Protein AF-A0A1W1Z5F1-F1 (afdb_monomer_lite)

Secondary structure (DSSP, 8-state):
--TTTTHHHHHHHHHHHHHHHHHHHHHHHHHHHHHT--TTS-HHHHHHHHHHHHHHHHHHHHHHHHHHHHHHHHHHHHHHHHHHHHHHHHHHHHHHHHHHHHHHHHHHHHTT-EE-TTS-EE-TT--B-TTS-BHHHHHTT--

Foldseek 3Di:
DCPPPCVLVVLLVVLVVLLVVLLVVLVVVLVVLVVPDDPPDCSVVVNVVSNVVSNVVSVVSSCVSNVVSVVVVVVVVVVVVVVVVVVVVVVVVVVVVVVVVVVVLVVQVVQQWDADPVGDIDHNPDQADPVGDGPCVVVVPVD

Radius of gyration: 37.97 Å; chains: 1; bounding box: 80×22×93 Å

pLDDT: mean 86.19, std 11.34, range [40.19, 96.81]

Sequence (143 aa):
MGLFNNISRDIKKLAKLLFWLGIIFTVVYTIWIWAQGNSWHSTFLLGLIGLAEGLLATVIVSFMMYGFGELIEKTTNIDKNIDRMLRTTESVENKLEEAGKEAREKKILDEGGWKCSCGRVNNSYTTTCVCGVHKRDVQAGED

Structure (mmCIF, N/CA/C/O backbone):
data_AF-A0A1W1Z5F1-F1
#
_entry.id   AF-A0A1W1Z5F1-F1
#
loop_
_atom_site.group_PDB
_atom_s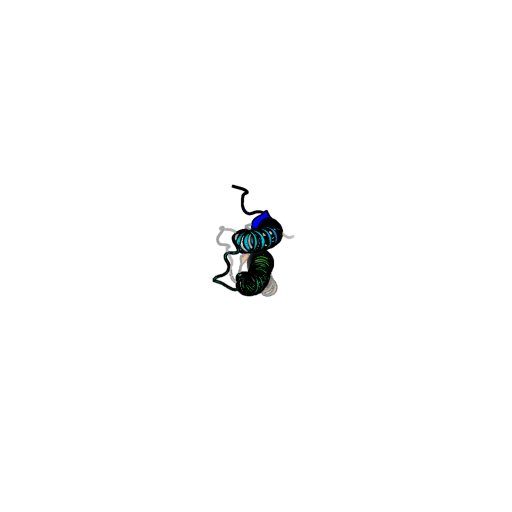ite.id
_atom_site.type_symbol
_atom_site.label_atom_id
_atom_site.label_alt_id
_atom_site.label_comp_id
_atom_site.label_asym_id
_atom_site.label_entity_id
_atom_site.label_seq_id
_atom_site.pdbx_PDB_ins_code
_atom_site.Cartn_x
_atom_site.Cartn_y
_atom_site.Cartn_z
_atom_site.occupancy
_atom_site.B_iso_or_equiv
_atom_site.auth_seq_id
_atom_site.auth_comp_id
_atom_site.auth_asym_id
_atom_site.auth_atom_id
_atom_site.pdbx_PDB_model_num
ATOM 1 N N . MET A 1 1 ? 10.441 8.744 11.892 1.00 40.19 1 MET A N 1
ATOM 2 C CA . MET A 1 1 ? 9.804 7.617 11.173 1.00 40.19 1 MET A CA 1
ATOM 3 C C . MET A 1 1 ? 8.713 8.164 10.262 1.00 40.19 1 MET A C 1
ATOM 5 O O . MET A 1 1 ? 7.602 8.379 10.712 1.00 40.19 1 MET A O 1
ATOM 9 N N . GLY A 1 2 ? 9.052 8.490 9.013 1.00 50.97 2 GLY A N 1
ATOM 10 C CA . GLY A 1 2 ? 8.117 9.079 8.038 1.00 50.97 2 GLY A CA 1
ATOM 11 C C . GLY A 1 2 ? 8.357 8.601 6.603 1.00 50.97 2 GLY A C 1
ATOM 12 O O . GLY A 1 2 ? 7.793 9.158 5.669 1.00 50.97 2 GLY A O 1
ATOM 13 N N . LEU A 1 3 ? 9.189 7.568 6.424 1.00 52.78 3 LEU A N 1
ATOM 14 C CA . LEU A 1 3 ? 9.644 7.096 5.112 1.00 52.78 3 LEU A CA 1
ATOM 15 C C . LEU A 1 3 ? 8.527 6.419 4.291 1.00 52.78 3 LEU A C 1
ATOM 17 O O . LEU A 1 3 ? 8.702 6.166 3.106 1.00 52.78 3 LEU A O 1
ATOM 21 N N . PHE A 1 4 ? 7.383 6.119 4.917 1.00 51.69 4 PHE A N 1
ATOM 22 C CA . PHE A 1 4 ? 6.359 5.239 4.355 1.00 51.69 4 PHE A CA 1
ATOM 23 C C . PHE A 1 4 ? 5.007 5.901 4.062 1.00 51.69 4 PHE A C 1
ATOM 25 O O . PHE A 1 4 ? 4.108 5.265 3.517 1.00 51.69 4 PHE A O 1
ATOM 32 N N . ASN A 1 5 ? 4.850 7.195 4.340 1.00 58.59 5 ASN A N 1
ATOM 33 C CA . ASN A 1 5 ? 3.552 7.850 4.154 1.00 58.59 5 ASN A CA 1
ATOM 34 C C . ASN A 1 5 ? 3.189 8.055 2.671 1.00 58.59 5 ASN A C 1
ATOM 36 O O . ASN A 1 5 ? 2.045 8.381 2.368 1.00 58.59 5 ASN A O 1
ATOM 40 N N . ASN A 1 6 ? 4.144 7.844 1.753 1.00 65.12 6 ASN A N 1
ATOM 41 C CA . ASN A 1 6 ? 3.980 8.063 0.314 1.00 65.12 6 ASN A CA 1
ATOM 42 C C . ASN A 1 6 ? 4.618 6.987 -0.583 1.00 65.12 6 ASN A C 1
ATOM 44 O O . ASN A 1 6 ? 4.761 7.233 -1.779 1.00 65.12 6 ASN A O 1
ATOM 48 N N . ILE A 1 7 ? 4.938 5.794 -0.055 1.00 72.06 7 ILE A N 1
ATOM 49 C CA . ILE A 1 7 ? 5.670 4.737 -0.791 1.00 72.06 7 ILE A CA 1
ATOM 50 C C . ILE A 1 7 ? 5.095 4.508 -2.184 1.00 72.06 7 ILE A C 1
ATOM 52 O O . ILE A 1 7 ? 5.837 4.495 -3.155 1.00 72.06 7 ILE A O 1
ATOM 56 N N . SER A 1 8 ? 3.773 4.363 -2.307 1.00 66.94 8 SER A N 1
ATOM 57 C CA . SER A 1 8 ? 3.149 4.104 -3.610 1.00 66.94 8 SER A CA 1
ATOM 58 C C . SER A 1 8 ? 3.385 5.248 -4.605 1.00 66.94 8 SER A C 1
ATOM 60 O O . SER A 1 8 ? 3.718 5.019 -5.767 1.00 66.94 8 SER A O 1
ATOM 62 N N . ARG A 1 9 ? 3.299 6.501 -4.149 1.00 72.56 9 ARG A N 1
ATOM 63 C CA . ARG A 1 9 ? 3.545 7.684 -4.984 1.00 72.56 9 ARG A CA 1
ATOM 64 C C . ARG A 1 9 ? 5.002 7.759 -5.433 1.00 72.56 9 ARG A C 1
ATOM 66 O O . ARG A 1 9 ? 5.268 8.120 -6.579 1.00 72.56 9 ARG A O 1
ATOM 73 N N . ASP A 1 10 ? 5.923 7.403 -4.546 1.00 80.75 10 ASP A N 1
ATOM 74 C CA . ASP A 1 10 ? 7.356 7.420 -4.822 1.00 80.75 10 ASP A CA 1
ATOM 75 C C . ASP A 1 10 ? 7.765 6.242 -5.718 1.00 80.75 10 ASP A C 1
ATOM 77 O O . ASP A 1 10 ? 8.520 6.444 -6.666 1.00 80.75 10 ASP A O 1
ATOM 81 N N . ILE A 1 11 ? 7.159 5.060 -5.546 1.00 82.75 11 ILE A N 1
ATOM 82 C CA . ILE A 1 11 ? 7.288 3.915 -6.463 1.00 82.75 11 ILE A CA 1
ATOM 83 C C . ILE A 1 11 ? 6.803 4.291 -7.865 1.00 82.75 11 ILE A C 1
ATOM 85 O O . ILE A 1 11 ? 7.497 4.022 -8.842 1.00 82.75 11 ILE A O 1
ATOM 89 N N . LYS A 1 12 ? 5.656 4.971 -7.999 1.00 79.94 12 LYS A N 1
ATOM 90 C CA . LYS A 1 12 ? 5.151 5.416 -9.311 1.00 79.94 12 LYS A CA 1
ATOM 91 C C . LYS A 1 12 ? 6.098 6.413 -9.992 1.00 79.94 12 LYS A C 1
ATOM 93 O O . LYS A 1 12 ? 6.241 6.383 -11.214 1.00 79.94 12 LYS A O 1
ATOM 98 N N . LYS A 1 13 ? 6.753 7.297 -9.230 1.00 84.94 13 LYS A N 1
ATOM 99 C CA . LYS A 1 13 ? 7.771 8.224 -9.763 1.00 84.94 13 LYS A CA 1
ATOM 100 C C . LYS A 1 13 ? 9.048 7.491 -10.170 1.00 84.94 13 LYS A C 1
ATOM 102 O O . LYS A 1 13 ? 9.556 7.737 -11.261 1.00 84.94 13 LYS A O 1
ATOM 107 N N . LEU A 1 14 ? 9.526 6.572 -9.333 1.00 84.44 14 LEU A N 1
ATOM 108 C CA . LEU A 1 14 ? 10.692 5.738 -9.619 1.00 84.44 14 LEU A CA 1
ATOM 109 C C . LEU A 1 14 ? 10.468 4.858 -10.851 1.00 84.44 14 LEU A C 1
ATOM 111 O O . LEU A 1 14 ? 11.353 4.782 -11.693 1.00 84.44 14 LEU A O 1
ATOM 115 N N . ALA A 1 15 ? 9.275 4.285 -11.026 1.00 85.19 15 ALA A N 1
ATOM 116 C CA . ALA A 1 15 ? 8.929 3.490 -12.203 1.00 85.19 15 ALA A CA 1
ATOM 117 C C . ALA A 1 15 ? 9.057 4.296 -13.506 1.00 85.19 15 ALA A C 1
ATOM 119 O O . ALA A 1 15 ? 9.608 3.802 -14.487 1.00 85.19 15 ALA A O 1
ATOM 120 N N . LYS A 1 16 ? 8.603 5.560 -13.510 1.00 84.44 16 LYS A N 1
ATOM 121 C CA . LYS A 1 16 ? 8.770 6.467 -14.659 1.00 84.44 16 LYS A CA 1
ATOM 122 C C . LYS A 1 16 ? 10.236 6.823 -14.900 1.00 84.44 16 LYS A C 1
ATOM 124 O O . LYS A 1 16 ? 10.661 6.892 -16.047 1.00 84.44 16 LYS A O 1
ATOM 129 N N . LEU A 1 17 ? 11.005 7.051 -13.837 1.00 88.56 17 LEU A N 1
ATOM 130 C CA . LEU A 1 17 ? 12.428 7.377 -13.938 1.00 88.56 17 LEU A CA 1
ATOM 131 C C . LEU A 1 17 ? 13.241 6.193 -14.483 1.00 88.56 17 LEU A C 1
ATOM 133 O O . LEU A 1 17 ? 14.044 6.372 -15.395 1.00 88.56 17 LEU A O 1
ATOM 137 N N . LEU A 1 18 ? 12.983 4.983 -13.986 1.00 85.44 18 LEU A N 1
ATOM 138 C CA . LEU A 1 18 ? 13.622 3.755 -14.460 1.00 85.44 18 LEU A CA 1
ATOM 139 C C . LEU A 1 18 ? 13.221 3.409 -15.898 1.00 85.44 18 LEU A C 1
ATOM 141 O O . LEU A 1 18 ? 14.067 2.936 -16.648 1.00 85.44 18 LEU A O 1
ATOM 145 N N . PHE A 1 19 ? 11.984 3.710 -16.308 1.00 89.44 19 PHE A N 1
ATOM 146 C CA . PHE A 1 19 ? 11.547 3.560 -17.700 1.00 89.44 19 PHE A CA 1
ATOM 147 C C . PHE A 1 19 ? 12.409 4.395 -18.656 1.00 89.44 19 PHE A C 1
ATOM 149 O O . PHE A 1 19 ? 12.970 3.875 -19.619 1.00 89.44 19 PHE A O 1
ATOM 156 N N . TRP A 1 20 ? 12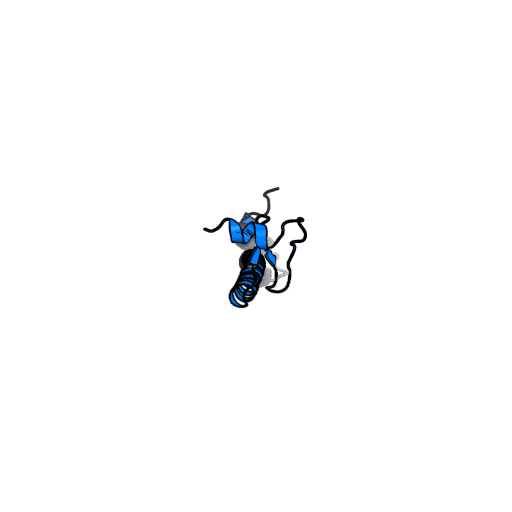.565 5.690 -18.366 1.00 88.81 20 TRP A N 1
ATOM 157 C CA . TRP A 1 20 ? 13.364 6.585 -19.204 1.00 88.81 20 TRP A CA 1
ATOM 158 C C . TRP A 1 20 ? 14.854 6.234 -19.185 1.00 88.81 20 TRP A C 1
ATOM 160 O O . TRP A 1 20 ? 15.485 6.234 -20.241 1.00 88.81 20 TRP A O 1
ATOM 170 N N . LEU A 1 21 ? 15.410 5.886 -18.018 1.00 91.00 21 LEU A N 1
ATOM 171 C CA . LEU A 1 21 ? 16.798 5.424 -17.922 1.00 91.00 21 LEU A CA 1
ATOM 172 C C . LEU A 1 21 ? 17.029 4.128 -18.706 1.00 91.00 21 LEU A C 1
ATOM 174 O O . LEU A 1 21 ? 18.052 4.015 -19.376 1.00 91.00 21 LEU A O 1
ATOM 178 N N . GLY A 1 22 ? 16.079 3.189 -18.668 1.00 88.38 22 GLY A N 1
ATOM 179 C CA . GLY A 1 22 ? 16.133 1.942 -19.429 1.00 88.38 22 GLY A CA 1
ATOM 180 C C . GLY A 1 22 ? 16.205 2.191 -20.933 1.00 88.38 22 GLY A C 1
ATOM 181 O O . GLY A 1 22 ? 17.121 1.700 -21.584 1.00 88.38 22 GLY A O 1
ATOM 182 N N . ILE A 1 23 ? 15.326 3.046 -21.467 1.00 91.00 23 ILE A N 1
ATOM 183 C CA . ILE A 1 23 ? 15.334 3.410 -22.895 1.00 91.00 23 ILE A CA 1
ATOM 184 C C . ILE A 1 23 ? 16.669 4.044 -23.300 1.00 91.00 23 ILE A C 1
ATOM 186 O O . ILE A 1 23 ? 17.261 3.639 -24.300 1.00 91.00 23 ILE A O 1
ATOM 190 N N . ILE A 1 24 ? 17.162 5.022 -22.530 1.00 93.06 24 ILE A N 1
ATOM 191 C CA . ILE A 1 24 ? 18.436 5.696 -22.826 1.00 93.06 24 ILE A CA 1
ATOM 192 C C . ILE A 1 24 ? 19.582 4.682 -22.816 1.00 93.06 24 ILE A C 1
ATOM 194 O O . ILE A 1 24 ? 20.401 4.670 -23.735 1.00 93.06 24 ILE A O 1
ATOM 198 N N . PHE A 1 25 ? 19.621 3.810 -21.808 1.00 91.69 25 PHE A N 1
ATOM 199 C CA . PHE A 1 25 ? 20.645 2.782 -21.683 1.00 91.69 25 PHE A CA 1
ATOM 200 C C . PHE A 1 25 ? 20.625 1.812 -22.869 1.00 91.69 25 PHE A C 1
ATOM 202 O O . PHE A 1 25 ? 21.674 1.565 -23.462 1.00 91.69 25 PHE A O 1
ATOM 209 N N . THR A 1 26 ? 19.447 1.320 -23.272 1.00 92.69 26 THR A N 1
ATOM 210 C CA . THR A 1 26 ? 19.308 0.432 -24.435 1.00 92.69 26 THR A CA 1
ATOM 211 C C . THR A 1 26 ? 19.789 1.112 -25.717 1.00 92.69 26 THR A C 1
ATOM 213 O O . THR A 1 26 ? 20.554 0.517 -26.470 1.00 92.69 26 THR A O 1
ATOM 216 N N . VAL A 1 27 ? 19.408 2.370 -25.956 1.00 91.62 27 VAL A N 1
ATOM 217 C CA . VAL A 1 27 ? 19.822 3.106 -27.163 1.00 91.62 27 VAL A CA 1
ATOM 218 C C . VAL A 1 27 ? 21.338 3.317 -27.200 1.00 91.62 27 VAL A C 1
ATOM 220 O O . VAL A 1 27 ? 21.969 3.059 -28.225 1.00 91.62 27 VAL A O 1
ATOM 223 N N . VAL A 1 28 ? 21.943 3.740 -26.085 1.00 92.81 28 VAL A N 1
ATOM 224 C CA . VAL A 1 28 ? 23.399 3.943 -25.988 1.00 92.81 28 VAL A CA 1
ATOM 225 C C . VAL A 1 28 ? 24.152 2.629 -26.194 1.00 92.81 28 VAL A C 1
ATOM 227 O O . VAL A 1 28 ? 25.138 2.599 -26.931 1.00 92.81 28 VAL A O 1
ATOM 230 N N . TYR A 1 29 ? 23.672 1.539 -25.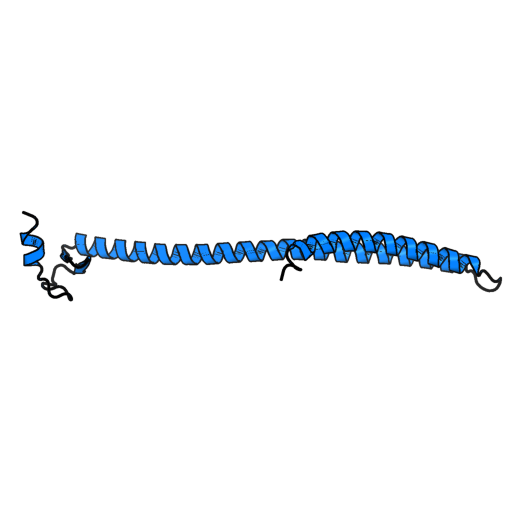594 1.00 89.25 29 TYR A N 1
ATOM 231 C CA . TYR A 1 29 ? 24.263 0.211 -25.742 1.00 89.25 29 TYR A CA 1
ATOM 232 C C . TYR A 1 29 ? 24.240 -0.271 -27.200 1.00 89.25 29 TYR A C 1
ATOM 234 O O . TYR A 1 29 ? 25.258 -0.740 -27.713 1.00 89.25 29 TYR A O 1
ATOM 242 N N . THR A 1 30 ? 23.124 -0.081 -27.910 1.00 87.88 30 THR A N 1
ATOM 243 C CA . THR A 1 30 ? 23.026 -0.438 -29.333 1.00 87.88 30 THR A CA 1
ATOM 244 C C . THR A 1 30 ? 23.972 0.388 -30.205 1.00 87.88 30 THR A C 1
ATOM 246 O O . THR A 1 30 ? 24.658 -0.172 -31.062 1.00 87.88 30 THR A O 1
ATOM 249 N N . ILE A 1 31 ? 24.064 1.702 -29.972 1.00 88.75 31 ILE A N 1
ATOM 250 C CA . ILE A 1 31 ? 24.993 2.576 -30.707 1.00 88.75 31 ILE A CA 1
ATOM 251 C C . ILE A 1 31 ? 26.444 2.140 -30.470 1.00 88.75 31 ILE A C 1
ATOM 253 O O . ILE A 1 31 ? 27.239 2.104 -31.409 1.00 88.75 31 ILE A O 1
ATOM 257 N N . TRP A 1 32 ? 26.786 1.761 -29.237 1.00 89.12 32 TRP A N 1
ATOM 258 C CA . TRP A 1 32 ? 28.120 1.278 -28.889 1.00 89.12 32 TRP A CA 1
ATOM 259 C C . TRP A 1 32 ? 28.486 -0.027 -29.615 1.00 89.12 32 TRP A C 1
ATOM 261 O O . TRP A 1 32 ? 29.605 -0.155 -30.113 1.00 89.12 32 TRP A O 1
ATOM 271 N N . ILE A 1 33 ? 27.541 -0.966 -29.749 1.00 85.88 33 ILE A N 1
ATOM 272 C CA . ILE A 1 33 ? 27.742 -2.206 -30.522 1.00 85.88 33 ILE A CA 1
ATOM 273 C C . ILE A 1 33 ? 27.992 -1.907 -32.004 1.00 85.88 33 ILE A C 1
ATOM 275 O O . ILE A 1 33 ? 28.864 -2.520 -32.621 1.00 85.88 33 ILE A O 1
ATOM 279 N N . TRP A 1 34 ? 27.254 -0.964 -32.589 1.00 85.94 34 TRP A N 1
ATOM 280 C CA . TRP A 1 34 ? 27.440 -0.594 -33.994 1.00 85.94 34 TRP A CA 1
ATOM 281 C C . TRP A 1 34 ? 28.747 0.161 -34.243 1.00 85.94 34 TRP A C 1
ATOM 283 O O . TRP A 1 34 ? 29.382 -0.056 -35.274 1.00 85.94 34 TRP A O 1
ATOM 293 N N . ALA A 1 35 ? 29.190 0.984 -33.291 1.00 85.12 35 ALA A N 1
ATOM 294 C CA . ALA A 1 35 ? 30.448 1.722 -33.386 1.00 85.12 35 ALA A CA 1
ATOM 295 C C . ALA A 1 35 ? 31.692 0.812 -33.386 1.00 85.12 35 ALA A C 1
ATOM 297 O O . ALA A 1 35 ? 32.725 1.192 -33.929 1.00 85.12 35 ALA A O 1
ATOM 298 N N . GLN A 1 36 ? 31.598 -0.398 -32.823 1.00 81.81 36 GLN A N 1
ATOM 299 C CA . GLN A 1 36 ? 32.683 -1.390 -32.817 1.00 81.81 36 GLN A CA 1
ATOM 300 C C . GLN A 1 36 ? 32.635 -2.373 -33.998 1.00 81.81 36 GLN A C 1
ATOM 302 O O . GLN A 1 36 ? 33.265 -3.430 -33.956 1.00 81.81 36 GLN A O 1
ATOM 307 N N . GLY A 1 37 ? 31.876 -2.053 -35.050 1.00 69.12 37 GLY A N 1
ATOM 308 C CA . GLY A 1 37 ? 31.682 -2.919 -36.209 1.00 69.12 37 GLY A CA 1
ATOM 309 C C . GLY A 1 37 ? 32.991 -3.351 -36.877 1.00 69.12 37 GLY A C 1
ATOM 310 O O . GLY A 1 37 ? 33.595 -2.590 -37.626 1.00 69.12 37 GLY A O 1
ATOM 311 N N . ASN A 1 38 ? 33.383 -4.606 -36.650 1.00 69.38 38 ASN A N 1
ATOM 312 C CA . ASN A 1 38 ? 34.380 -5.328 -37.436 1.00 69.38 38 ASN A CA 1
ATOM 313 C C . ASN A 1 38 ? 33.664 -6.275 -38.419 1.00 69.38 38 ASN A C 1
ATOM 315 O O . ASN A 1 38 ? 32.584 -6.782 -38.115 1.00 69.38 38 ASN A O 1
ATOM 319 N N . SER A 1 39 ? 34.266 -6.550 -39.579 1.00 62.56 39 SER A N 1
ATOM 320 C CA . SER A 1 39 ? 33.641 -7.231 -40.735 1.00 62.56 39 SER A CA 1
ATOM 321 C C . SER A 1 39 ? 33.169 -8.680 -40.510 1.00 62.56 39 SER A C 1
ATOM 323 O O . SER A 1 39 ? 32.568 -9.273 -41.402 1.00 62.56 39 SER A O 1
ATOM 325 N N . TRP A 1 40 ? 33.425 -9.256 -39.334 1.00 55.38 40 TRP A N 1
ATOM 326 C CA . TRP A 1 40 ? 33.232 -10.677 -39.030 1.00 55.38 40 TRP A CA 1
ATOM 327 C C . TRP A 1 40 ? 31.888 -11.026 -38.373 1.00 55.38 40 TRP A C 1
ATOM 329 O O . TRP A 1 40 ? 31.491 -12.189 -38.386 1.00 55.38 40 TRP A O 1
ATOM 339 N N . HIS A 1 41 ? 31.155 -10.049 -37.833 1.00 63.09 41 HIS A N 1
ATOM 340 C CA . HIS A 1 41 ? 29.838 -10.274 -37.235 1.00 63.09 41 HIS A CA 1
ATOM 341 C C . HIS A 1 41 ? 28.813 -9.303 -37.814 1.00 63.09 41 HIS A C 1
ATOM 343 O O . HIS A 1 41 ? 29.098 -8.122 -37.990 1.00 63.09 41 HIS A O 1
ATOM 349 N N . SER A 1 42 ? 27.588 -9.777 -38.060 1.00 74.12 42 SER A N 1
ATOM 350 C CA . SER A 1 42 ? 26.437 -8.929 -38.391 1.00 74.12 42 SER A CA 1
ATOM 351 C C . SER A 1 42 ? 26.000 -8.116 -37.160 1.00 74.12 42 SER A C 1
ATOM 353 O O . SER A 1 42 ? 24.905 -8.302 -36.632 1.00 74.12 42 SER A O 1
ATOM 355 N N . THR A 1 43 ? 26.866 -7.217 -36.682 1.00 77.88 43 THR A N 1
ATOM 356 C CA . THR A 1 43 ? 26.653 -6.325 -35.526 1.00 77.88 43 THR A CA 1
ATOM 357 C C . THR A 1 43 ? 25.370 -5.507 -35.662 1.00 77.88 43 THR A C 1
ATOM 359 O O . THR A 1 43 ? 24.723 -5.184 -34.668 1.00 77.88 43 THR A O 1
ATOM 362 N N . PHE A 1 44 ? 24.942 -5.258 -36.901 1.00 80.69 44 PHE A N 1
ATOM 363 C CA . PHE A 1 44 ? 23.651 -4.666 -37.220 1.00 80.69 44 PHE A CA 1
ATOM 364 C C . PHE A 1 44 ? 22.461 -5.490 -36.692 1.00 80.69 44 PHE A C 1
ATOM 366 O O . PHE A 1 44 ? 21.639 -4.963 -35.944 1.00 80.69 44 PHE A O 1
ATOM 373 N N . LEU A 1 45 ? 22.399 -6.790 -37.013 1.00 83.06 45 LEU A N 1
ATOM 374 C CA . LEU A 1 45 ? 21.321 -7.688 -36.572 1.00 83.06 45 LEU A CA 1
ATOM 375 C C . LEU A 1 45 ? 21.326 -7.887 -35.052 1.00 83.06 45 LEU A C 1
ATOM 377 O O . LEU A 1 45 ? 20.264 -7.870 -34.434 1.00 83.06 45 LEU A O 1
ATOM 381 N N . LEU A 1 46 ? 22.508 -8.010 -34.441 1.00 83.62 46 LEU A N 1
ATOM 382 C CA . LEU A 1 46 ? 22.637 -8.108 -32.981 1.00 83.62 46 LEU A CA 1
ATOM 383 C C . LEU A 1 46 ? 22.117 -6.850 -32.273 1.00 83.62 46 LEU A C 1
ATOM 385 O O . LEU A 1 46 ? 21.413 -6.959 -31.273 1.00 83.62 46 LEU A O 1
ATOM 389 N N . GLY A 1 47 ? 22.394 -5.662 -32.818 1.00 85.50 47 GLY A N 1
ATOM 390 C CA . GLY A 1 47 ? 21.856 -4.410 -32.283 1.00 85.50 47 GLY A CA 1
ATOM 391 C C . GLY A 1 47 ? 20.332 -4.292 -32.406 1.00 85.50 47 GLY A C 1
ATOM 392 O O . GLY A 1 47 ? 19.692 -3.765 -31.497 1.00 85.50 47 GLY A O 1
ATOM 393 N N . LEU A 1 48 ? 19.733 -4.821 -33.482 1.00 86.56 48 LEU A N 1
ATOM 394 C CA . LEU A 1 48 ? 18.273 -4.863 -33.649 1.00 86.56 48 LEU A CA 1
ATOM 395 C C . LEU A 1 48 ? 17.598 -5.802 -32.644 1.00 86.56 48 LEU A C 1
ATOM 397 O O . LEU A 1 48 ? 16.574 -5.441 -32.064 1.00 86.56 48 LEU A O 1
ATOM 401 N N . ILE A 1 49 ? 18.181 -6.980 -32.410 1.00 88.44 49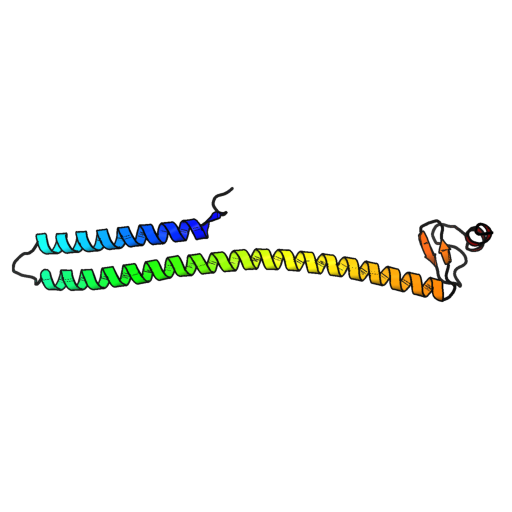 ILE A N 1
ATOM 402 C CA . ILE A 1 49 ? 17.686 -7.920 -31.396 1.00 88.44 49 ILE A CA 1
ATOM 403 C C . ILE A 1 49 ? 17.807 -7.294 -30.002 1.00 88.44 49 ILE A C 1
ATOM 405 O O . ILE A 1 49 ? 16.838 -7.307 -29.248 1.00 88.44 49 ILE A O 1
ATOM 409 N N . GLY A 1 50 ? 18.945 -6.661 -29.694 1.00 86.94 50 GLY A N 1
ATOM 410 C CA . GLY A 1 50 ? 19.149 -5.960 -28.424 1.00 86.94 50 GLY A CA 1
ATOM 411 C C . GLY A 1 50 ? 18.168 -4.802 -28.196 1.00 86.94 50 GLY A C 1
ATOM 412 O O . GLY A 1 50 ? 17.690 -4.615 -27.078 1.00 86.94 50 GLY A O 1
ATOM 413 N N . LEU A 1 51 ? 17.798 -4.057 -29.247 1.00 88.25 51 LEU A N 1
ATOM 414 C CA . LEU A 1 51 ? 16.745 -3.034 -29.160 1.00 88.25 51 LEU A CA 1
ATOM 415 C C . LEU A 1 51 ? 15.379 -3.646 -28.850 1.00 88.25 51 LEU A C 1
ATOM 417 O O . LEU A 1 51 ? 14.664 -3.129 -27.993 1.00 88.25 51 LEU A O 1
ATOM 421 N N . ALA A 1 52 ? 15.017 -4.730 -29.540 1.00 90.81 52 ALA A N 1
ATOM 422 C CA . ALA A 1 52 ? 13.747 -5.412 -29.321 1.00 90.81 52 ALA A CA 1
ATOM 423 C C . ALA A 1 52 ? 13.647 -5.956 -27.888 1.00 90.81 52 ALA A C 1
ATOM 425 O O . ALA A 1 52 ? 12.639 -5.739 -27.215 1.00 90.81 52 ALA A O 1
ATOM 426 N N . GLU A 1 53 ? 14.708 -6.598 -27.395 1.00 89.88 53 GLU A N 1
ATOM 427 C CA . GLU A 1 53 ? 14.768 -7.127 -26.033 1.00 89.88 53 GLU A CA 1
ATOM 428 C C . GLU A 1 53 ? 14.713 -6.007 -24.984 1.00 89.88 53 GLU A C 1
ATOM 430 O O . GLU A 1 53 ? 13.913 -6.074 -24.051 1.00 89.88 53 GLU A O 1
ATOM 435 N N . GLY A 1 54 ? 15.485 -4.932 -25.167 1.00 89.12 54 GLY A N 1
ATOM 436 C CA . GLY A 1 54 ? 15.498 -3.796 -24.245 1.00 89.12 54 GLY A CA 1
ATOM 437 C C . GLY A 1 54 ? 14.157 -3.058 -24.170 1.00 89.12 54 GLY A C 1
ATOM 438 O O . GLY A 1 54 ? 13.712 -2.702 -23.078 1.00 89.12 54 GLY A O 1
ATOM 439 N N . LEU A 1 55 ? 13.458 -2.885 -25.297 1.00 90.12 55 LEU A N 1
ATOM 440 C CA . LEU A 1 55 ? 12.109 -2.307 -25.325 1.00 90.12 55 LEU A CA 1
ATOM 441 C C . LEU A 1 55 ? 11.102 -3.185 -24.577 1.00 90.12 55 LEU A C 1
ATOM 443 O O . LEU A 1 55 ? 10.366 -2.680 -23.727 1.00 90.12 55 LEU A O 1
ATOM 447 N N . LEU A 1 56 ? 11.094 -4.493 -24.848 1.00 92.50 56 LEU A N 1
ATOM 448 C CA . LEU A 1 56 ? 10.199 -5.433 -24.170 1.00 92.50 56 LEU A CA 1
ATOM 449 C C . LEU A 1 56 ? 10.475 -5.482 -22.664 1.00 92.50 56 LEU A C 1
ATOM 451 O O . LEU A 1 56 ? 9.543 -5.369 -21.866 1.00 92.50 56 LEU A O 1
ATOM 455 N N . ALA A 1 57 ? 11.746 -5.580 -22.271 1.00 90.12 57 ALA A N 1
ATOM 456 C CA . ALA A 1 57 ? 12.152 -5.600 -20.872 1.00 90.12 57 ALA A CA 1
ATOM 457 C C . ALA A 1 57 ? 11.716 -4.322 -20.143 1.00 90.12 57 ALA A C 1
ATOM 459 O O . ALA A 1 57 ? 11.125 -4.391 -19.065 1.00 90.12 57 ALA A O 1
ATOM 460 N N . THR A 1 58 ? 11.932 -3.154 -20.753 1.00 90.38 58 THR A N 1
ATOM 461 C CA . THR A 1 58 ? 11.590 -1.866 -20.137 1.00 90.38 58 THR A CA 1
ATOM 462 C C . THR A 1 58 ? 10.075 -1.708 -19.966 1.00 90.38 58 THR A C 1
ATOM 464 O O . THR A 1 58 ? 9.614 -1.258 -18.917 1.00 90.38 58 THR A O 1
ATOM 467 N N . VAL A 1 59 ? 9.277 -2.153 -20.944 1.00 89.00 59 VAL A N 1
ATOM 468 C CA . VAL A 1 59 ? 7.808 -2.148 -20.846 1.00 89.00 59 VAL A CA 1
ATOM 469 C C . VAL A 1 59 ? 7.315 -3.079 -19.736 1.00 89.00 59 VAL A C 1
ATOM 471 O O . VAL A 1 59 ? 6.497 -2.662 -18.914 1.00 89.00 59 VAL A O 1
ATOM 474 N N . ILE A 1 60 ? 7.825 -4.313 -19.669 1.00 91.31 60 ILE A N 1
ATOM 475 C CA . ILE A 1 60 ? 7.419 -5.297 -18.654 1.00 91.31 60 ILE A CA 1
ATOM 476 C C . ILE A 1 60 ? 7.761 -4.795 -17.248 1.00 91.31 60 ILE A C 1
ATOM 478 O O . ILE A 1 60 ? 6.915 -4.827 -16.354 1.00 91.31 60 ILE A O 1
ATOM 482 N N . VAL A 1 61 ? 8.983 -4.296 -17.047 1.00 88.00 61 VAL A N 1
ATOM 483 C CA . VAL A 1 61 ? 9.450 -3.811 -15.741 1.00 88.00 61 VAL A CA 1
ATOM 484 C C . VAL A 1 61 ? 8.619 -2.621 -15.265 1.00 88.00 61 VAL A C 1
ATOM 486 O O . VAL A 1 61 ? 8.203 -2.581 -14.104 1.00 88.00 61 VAL A O 1
ATOM 489 N N . SER A 1 62 ? 8.317 -1.671 -16.150 1.00 85.88 62 SER A N 1
ATOM 490 C CA . SER A 1 62 ? 7.503 -0.510 -15.789 1.00 85.88 62 SER A CA 1
ATOM 491 C C . SER A 1 62 ? 6.042 -0.860 -15.542 1.00 85.88 62 SER A C 1
ATOM 493 O O . SER A 1 62 ? 5.454 -0.314 -14.607 1.00 85.88 62 SER A O 1
ATOM 495 N N . PHE A 1 63 ? 5.473 -1.798 -16.306 1.00 87.75 63 PHE A N 1
ATOM 496 C CA . PHE A 1 63 ? 4.140 -2.330 -16.032 1.00 87.75 63 PHE A CA 1
ATOM 497 C C . PHE A 1 63 ? 4.083 -2.997 -14.652 1.00 87.75 63 PHE A C 1
ATOM 499 O O . PHE A 1 63 ? 3.199 -2.681 -13.859 1.00 87.75 63 PHE A O 1
ATOM 506 N N . MET A 1 64 ? 5.061 -3.848 -14.326 1.00 89.12 64 MET A N 1
ATOM 507 C CA . MET A 1 64 ? 5.127 -4.539 -13.035 1.00 89.12 64 MET A CA 1
ATOM 508 C C . MET A 1 64 ? 5.288 -3.564 -11.862 1.00 89.12 64 MET A C 1
ATOM 510 O O . MET A 1 64 ? 4.532 -3.642 -10.896 1.00 89.12 64 MET A O 1
ATOM 514 N N . MET A 1 65 ? 6.220 -2.607 -11.935 1.00 86.00 65 MET A N 1
ATOM 515 C CA . MET A 1 65 ? 6.412 -1.631 -10.851 1.00 86.00 65 MET A CA 1
ATOM 516 C C . MET A 1 65 ? 5.198 -0.728 -10.650 1.00 86.00 65 MET A C 1
ATOM 518 O O . MET A 1 65 ? 4.816 -0.455 -9.511 1.00 86.00 65 MET A O 1
ATOM 522 N N . TYR A 1 66 ? 4.586 -0.258 -11.738 1.00 85.06 66 TYR A N 1
ATOM 523 C CA . TYR A 1 66 ? 3.386 0.563 -11.643 1.00 85.06 66 TYR A CA 1
ATOM 524 C C . TYR A 1 66 ? 2.205 -0.243 -11.091 1.00 85.06 66 TYR A C 1
ATOM 526 O O . TYR A 1 66 ? 1.543 0.213 -10.158 1.00 85.06 66 TYR A O 1
ATOM 534 N N . GLY A 1 67 ? 1.996 -1.459 -11.607 1.00 88.62 67 GLY A N 1
ATOM 535 C CA . GLY A 1 67 ? 0.940 -2.368 -11.169 1.00 88.62 67 GLY A CA 1
ATOM 536 C C . GLY A 1 67 ? 1.049 -2.711 -9.685 1.00 88.62 67 GLY A C 1
ATOM 537 O O . GLY A 1 67 ? 0.080 -2.554 -8.943 1.00 88.62 67 GLY A O 1
ATOM 538 N N . PHE A 1 68 ? 2.241 -3.079 -9.207 1.00 86.19 68 PHE A N 1
ATOM 539 C CA . PHE A 1 68 ? 2.461 -3.294 -7.775 1.00 86.19 68 PHE A CA 1
ATOM 540 C C . PHE A 1 68 ? 2.277 -2.012 -6.959 1.00 86.19 68 PHE A C 1
ATOM 542 O O . PHE A 1 68 ? 1.689 -2.059 -5.879 1.00 86.19 68 PHE A O 1
ATOM 549 N N . GLY A 1 69 ? 2.706 -0.859 -7.478 1.00 85.44 69 GLY A N 1
ATOM 550 C CA . GLY A 1 69 ? 2.486 0.435 -6.835 1.00 85.44 69 GLY A CA 1
ATOM 551 C C . GLY A 1 69 ? 1.002 0.745 -6.604 1.00 85.44 69 GLY A C 1
ATOM 552 O O . GLY A 1 69 ? 0.636 1.197 -5.516 1.00 85.44 69 GLY A O 1
ATOM 553 N N . GLU A 1 70 ? 0.138 0.479 -7.587 1.00 85.31 70 GLU A N 1
ATOM 554 C CA . GLU A 1 70 ? -1.316 0.639 -7.437 1.00 85.31 70 GLU A CA 1
ATOM 555 C C . GLU A 1 70 ? -1.941 -0.394 -6.496 1.00 85.31 70 GLU A C 1
ATOM 557 O O . GLU A 1 70 ? -2.800 -0.043 -5.683 1.00 85.31 70 GLU A O 1
ATOM 562 N N . LEU A 1 71 ? -1.508 -1.655 -6.569 1.00 88.69 71 LEU A N 1
ATOM 563 C CA . LEU A 1 71 ? -2.015 -2.710 -5.691 1.00 88.69 71 LEU A CA 1
ATOM 564 C C . LEU A 1 71 ? -1.719 -2.401 -4.217 1.00 88.69 71 LEU A C 1
ATOM 566 O O . LEU A 1 71 ? -2.623 -2.462 -3.387 1.00 88.69 71 LEU A O 1
ATOM 570 N N . ILE A 1 72 ? -0.489 -1.989 -3.896 1.00 85.81 72 ILE A N 1
ATOM 571 C CA . ILE A 1 72 ? -0.086 -1.623 -2.527 1.00 85.81 72 ILE A CA 1
ATOM 572 C C . ILE A 1 72 ? -0.909 -0.440 -1.995 1.00 85.81 72 ILE A C 1
ATOM 574 O O . ILE A 1 72 ? -1.273 -0.414 -0.816 1.00 85.81 72 ILE A O 1
ATOM 578 N N . GLU A 1 73 ? -1.241 0.531 -2.850 1.00 85.81 73 GLU A N 1
ATOM 579 C CA . GLU A 1 73 ? -2.074 1.678 -2.470 1.00 85.81 73 GLU A CA 1
ATOM 580 C C . GLU A 1 73 ? -3.490 1.243 -2.086 1.00 85.81 73 GLU A C 1
ATOM 582 O O . GLU A 1 73 ? -4.007 1.646 -1.040 1.00 85.81 73 GLU A O 1
ATOM 587 N N . LYS A 1 74 ? -4.100 0.368 -2.895 1.00 86.50 74 LYS A N 1
ATOM 588 C CA . LYS A 1 74 ? -5.429 -0.178 -2.602 1.00 86.50 74 LYS A CA 1
ATOM 589 C C . LYS A 1 74 ? -5.420 -1.031 -1.335 1.00 86.50 74 LYS A C 1
ATOM 591 O O . LYS A 1 74 ? -6.306 -0.851 -0.506 1.00 86.50 74 LYS A O 1
ATOM 596 N N . THR A 1 75 ? -4.410 -1.877 -1.133 1.00 88.88 75 THR A N 1
ATOM 597 C CA . THR A 1 75 ? -4.273 -2.693 0.087 1.00 88.88 75 THR A CA 1
ATOM 598 C C . THR A 1 75 ? -4.118 -1.831 1.340 1.00 88.88 75 THR A C 1
ATOM 600 O O . THR A 1 75 ? -4.803 -2.066 2.329 1.00 88.88 75 THR A O 1
ATOM 603 N N . THR A 1 76 ? -3.306 -0.772 1.289 1.00 84.69 76 THR A N 1
ATOM 604 C CA . THR A 1 76 ? -3.165 0.176 2.412 1.00 84.69 76 THR A CA 1
ATOM 605 C C . THR A 1 76 ? -4.485 0.886 2.736 1.00 84.69 76 THR A C 1
ATOM 607 O O . THR A 1 76 ? -4.797 1.143 3.898 1.00 84.69 76 THR A O 1
ATOM 610 N N . ASN A 1 77 ? -5.287 1.216 1.721 1.00 88.75 77 ASN A N 1
ATOM 611 C CA . ASN A 1 77 ? -6.617 1.786 1.942 1.00 88.75 77 ASN A CA 1
ATOM 612 C C . ASN A 1 77 ? -7.608 0.762 2.510 1.00 88.75 77 ASN A C 1
ATOM 614 O O . ASN A 1 77 ? -8.452 1.135 3.324 1.00 88.75 77 ASN A O 1
ATOM 618 N N . ILE A 1 78 ? -7.504 -0.509 2.115 1.00 88.56 78 ILE A N 1
ATOM 619 C CA . ILE A 1 78 ? -8.297 -1.598 2.695 1.00 88.56 78 ILE A CA 1
ATOM 620 C C . ILE A 1 78 ? -7.970 -1.754 4.178 1.00 88.56 78 ILE A C 1
ATOM 622 O O . ILE A 1 78 ? -8.896 -1.801 4.977 1.00 88.56 78 ILE A O 1
ATOM 626 N N . ASP A 1 79 ? -6.695 -1.744 4.557 1.00 89.75 79 ASP A N 1
ATOM 627 C CA . ASP A 1 79 ? -6.273 -1.857 5.958 1.00 89.75 79 ASP A CA 1
ATOM 628 C C . ASP A 1 79 ? -6.899 -0.756 6.837 1.00 89.75 79 ASP A C 1
ATOM 630 O O . ASP A 1 79 ? -7.540 -1.027 7.852 1.00 89.75 79 ASP A O 1
ATOM 634 N N . LYS A 1 80 ? -6.879 0.496 6.357 1.00 89.44 80 LYS A N 1
ATOM 635 C CA . LYS A 1 80 ? -7.568 1.622 7.016 1.00 89.44 80 LYS A CA 1
ATOM 636 C C . LYS A 1 80 ? -9.088 1.456 7.077 1.00 89.44 80 LYS A C 1
ATOM 638 O O . LYS A 1 80 ? -9.727 1.928 8.017 1.00 89.44 80 LYS A O 1
ATOM 643 N N . ASN A 1 81 ? -9.698 0.857 6.056 1.00 94.31 81 ASN A N 1
ATOM 644 C CA . ASN A 1 81 ? -11.132 0.570 6.061 1.00 94.31 81 ASN A CA 1
ATOM 645 C C . ASN A 1 81 ? -11.471 -0.526 7.076 1.00 94.31 81 ASN A C 1
ATOM 647 O O . ASN A 1 81 ? -12.462 -0.385 7.787 1.00 94.31 81 ASN A O 1
ATOM 651 N N . ILE A 1 82 ? -10.646 -1.570 7.169 1.00 95.00 82 ILE A N 1
ATOM 652 C CA . ILE A 1 82 ? -10.800 -2.663 8.130 1.00 95.00 82 ILE A CA 1
ATOM 653 C C . ILE A 1 82 ? -10.679 -2.134 9.560 1.00 95.00 82 ILE A C 1
ATOM 655 O O . ILE A 1 82 ? -11.575 -2.386 10.356 1.00 95.00 82 ILE A O 1
ATOM 659 N N . ASP A 1 83 ? -9.659 -1.331 9.874 1.00 94.19 83 ASP A N 1
ATOM 660 C CA . ASP A 1 83 ? -9.491 -0.722 11.205 1.00 94.19 83 ASP A CA 1
ATOM 661 C C . ASP A 1 83 ? -10.712 0.126 11.612 1.00 94.19 83 ASP A C 1
ATOM 663 O O . ASP A 1 83 ? -11.227 0.022 12.727 1.00 94.19 83 ASP A O 1
ATOM 667 N N . ARG A 1 84 ? -11.268 0.906 10.676 1.00 94.75 84 ARG A N 1
ATOM 668 C CA . ARG A 1 84 ? -12.515 1.651 10.919 1.00 94.75 84 ARG A CA 1
ATOM 669 C C . ARG A 1 84 ? -13.717 0.743 11.161 1.00 94.75 84 ARG A C 1
ATOM 671 O O . ARG A 1 84 ? -14.543 1.061 12.018 1.00 94.75 84 ARG A O 1
ATOM 678 N N . MET A 1 85 ? -13.827 -0.361 10.425 1.00 94.31 85 MET A N 1
ATOM 679 C CA . MET A 1 85 ? -14.895 -1.338 10.636 1.00 94.31 85 MET A CA 1
ATOM 680 C C . MET A 1 85 ? -14.762 -2.014 11.998 1.00 94.31 85 MET A C 1
ATOM 682 O O . MET A 1 85 ? -15.751 -2.066 12.711 1.00 94.31 85 MET A O 1
ATOM 686 N N . LEU A 1 86 ? -13.562 -2.440 12.402 1.00 94.94 86 LEU A N 1
ATOM 687 C CA . LEU A 1 86 ? -13.331 -3.070 13.707 1.00 94.94 86 LEU A CA 1
ATOM 688 C C . LEU A 1 86 ? -13.741 -2.155 14.868 1.00 94.94 86 LEU A C 1
ATOM 690 O O . LEU A 1 86 ? -14.475 -2.584 15.752 1.00 94.94 86 LEU A O 1
ATOM 694 N N . ARG A 1 87 ? -13.372 -0.869 14.818 1.00 96.12 87 ARG A N 1
ATOM 695 C CA . ARG A 1 87 ? -13.815 0.118 15.823 1.00 96.12 87 ARG A CA 1
ATOM 696 C C . ARG A 1 87 ? -15.322 0.344 15.811 1.00 96.12 87 ARG A C 1
ATOM 698 O O . ARG A 1 87 ? -15.929 0.594 16.848 1.00 96.12 87 ARG A O 1
ATOM 705 N N . THR A 1 88 ? -15.931 0.288 14.628 1.00 95.62 88 THR A N 1
ATOM 706 C CA . THR A 1 88 ? -17.387 0.396 14.498 1.00 95.62 88 THR A CA 1
ATOM 707 C C . THR A 1 88 ? -18.062 -0.825 15.116 1.00 95.62 88 THR A C 1
ATOM 709 O O . THR A 1 88 ? -19.012 -0.649 15.869 1.00 95.62 88 THR A O 1
ATOM 712 N N . THR A 1 89 ? -17.554 -2.034 14.863 1.00 95.44 89 THR A N 1
ATOM 713 C CA . THR A 1 89 ? -18.042 -3.273 15.480 1.00 95.44 89 THR A CA 1
ATOM 714 C C . THR A 1 89 ? -17.954 -3.199 17.002 1.00 95.44 89 THR A C 1
ATOM 716 O O . THR A 1 89 ? -18.962 -3.419 17.659 1.00 95.44 89 THR A O 1
ATOM 719 N N . GLU A 1 90 ? -16.817 -2.776 17.561 1.00 96.62 90 GLU A N 1
ATOM 720 C CA . GLU A 1 90 ? -16.645 -2.595 19.012 1.00 96.62 90 GLU A CA 1
ATOM 721 C C . GLU A 1 90 ? -17.630 -1.558 19.586 1.00 96.62 90 GLU A C 1
ATOM 723 O O . GLU A 1 90 ? -18.278 -1.781 20.608 1.00 96.62 90 GLU A O 1
ATOM 728 N N . SER A 1 91 ? -17.822 -0.424 18.900 1.00 95.75 91 SER A N 1
ATOM 729 C CA . SER A 1 91 ? -18.822 0.567 19.315 1.00 95.75 91 SER A CA 1
ATOM 730 C C . SER A 1 91 ? -20.252 0.029 19.242 1.00 95.75 91 SER A C 1
ATOM 732 O O . SER A 1 91 ? -21.087 0.458 20.040 1.00 95.75 91 SER A O 1
ATOM 734 N N . VAL A 1 92 ? -20.561 -0.835 18.274 1.00 95.94 92 VAL A N 1
ATOM 735 C CA . VAL A 1 92 ? -21.880 -1.460 18.139 1.00 95.94 92 VAL A CA 1
ATOM 736 C C . VAL A 1 92 ? -22.093 -2.486 19.245 1.00 95.94 92 VAL A C 1
ATOM 738 O O . VAL A 1 92 ? -23.167 -2.484 19.836 1.00 95.94 92 VAL A O 1
ATOM 741 N N . GLU A 1 93 ? -21.089 -3.301 19.570 1.00 96.81 93 GLU A N 1
ATOM 742 C CA . GLU A 1 93 ? -21.152 -4.253 20.685 1.00 96.81 93 GLU A CA 1
ATOM 743 C C . GLU A 1 93 ? -21.404 -3.535 22.014 1.00 96.81 93 GLU A C 1
ATOM 745 O O . GLU A 1 93 ? -22.361 -3.872 22.708 1.00 96.81 93 GLU A O 1
ATOM 750 N N . ASN A 1 94 ? -20.654 -2.470 22.314 1.00 96.81 94 ASN A N 1
ATOM 751 C CA . ASN A 1 94 ? -20.859 -1.679 23.532 1.00 96.81 94 ASN A CA 1
ATOM 752 C C . ASN A 1 94 ? -22.278 -1.088 23.612 1.00 96.81 94 ASN A C 1
ATOM 754 O O . ASN A 1 94 ? -22.950 -1.205 24.636 1.00 96.81 94 ASN A O 1
ATOM 758 N N . LYS A 1 95 ? -22.782 -0.515 22.510 1.00 96.44 95 LYS A N 1
ATOM 759 C CA . LYS A 1 95 ? -24.155 0.017 22.451 1.00 96.44 95 LYS A CA 1
ATOM 760 C C . LYS A 1 95 ? -25.214 -1.073 22.570 1.00 96.44 95 LYS A C 1
ATOM 762 O O . LYS A 1 95 ? -26.274 -0.829 23.138 1.00 96.44 95 LYS A O 1
ATOM 767 N N . LEU A 1 96 ? -24.959 -2.258 22.018 1.00 96.62 96 LEU A N 1
ATOM 768 C CA . LEU A 1 96 ? -25.865 -3.395 22.125 1.00 96.62 96 LEU A CA 1
ATOM 769 C C . LEU A 1 96 ? -25.926 -3.905 23.569 1.00 96.62 96 LEU A C 1
ATOM 771 O O . LEU A 1 96 ? -27.013 -4.209 24.056 1.00 96.62 96 LEU A O 1
ATOM 775 N N . GLU A 1 97 ? -24.792 -3.959 24.270 1.00 96.38 97 GLU A N 1
ATOM 776 C CA . GLU A 1 97 ? -24.760 -4.299 25.693 1.00 96.38 97 GLU A CA 1
ATOM 777 C C . GLU A 1 97 ? -25.504 -3.273 26.552 1.00 96.38 97 GLU A C 1
ATOM 779 O O . GLU A 1 97 ? -26.255 -3.655 27.452 1.00 96.38 97 GLU A O 1
ATOM 784 N N . GLU A 1 98 ? -25.313 -1.980 26.284 1.00 95.88 98 GLU A N 1
ATOM 785 C CA . GLU A 1 98 ? -26.030 -0.893 26.959 1.00 95.88 98 GLU A CA 1
ATOM 786 C C . GLU A 1 98 ? -27.538 -0.990 26.706 1.00 95.88 98 GLU A C 1
ATOM 788 O O . GLU A 1 98 ? -28.310 -1.084 27.660 1.00 95.88 98 GLU A O 1
ATOM 793 N N . ALA A 1 99 ? -27.960 -1.101 25.444 1.00 95.81 99 ALA A N 1
ATOM 794 C CA . ALA A 1 99 ? -29.365 -1.269 25.080 1.00 95.81 99 ALA A CA 1
ATOM 795 C C . ALA A 1 99 ? -29.975 -2.546 25.688 1.00 95.81 99 ALA A C 1
ATOM 797 O O . ALA A 1 99 ? -31.135 -2.555 26.100 1.00 95.81 99 ALA A O 1
ATOM 798 N N . GLY A 1 100 ? -29.197 -3.628 25.789 1.00 95.25 100 GLY A N 1
ATOM 799 C CA . GLY A 1 100 ? -29.609 -4.868 26.444 1.00 95.25 100 GLY A CA 1
ATOM 800 C C . GLY A 1 100 ? -29.812 -4.706 27.954 1.00 95.25 100 GLY A C 1
ATOM 801 O O . GLY A 1 100 ? -30.800 -5.207 28.499 1.00 95.25 100 GLY A O 1
ATOM 802 N N . LYS A 1 101 ? -28.914 -3.982 28.636 1.00 93.69 101 LYS A N 1
ATOM 803 C CA . LYS A 1 101 ? -29.057 -3.632 30.061 1.00 93.69 101 LYS A CA 1
ATOM 804 C C . LYS A 1 101 ? -30.286 -2.754 30.2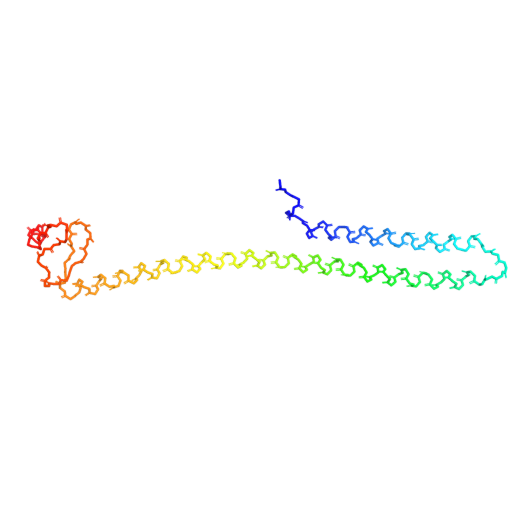79 1.00 93.69 101 LYS A C 1
ATOM 806 O O . LYS A 1 101 ? -31.101 -3.086 31.135 1.00 93.69 101 LYS A O 1
ATOM 811 N N . GLU A 1 102 ? -30.471 -1.720 29.463 1.00 93.44 102 GLU A N 1
ATOM 812 C CA . GLU A 1 102 ? -31.634 -0.829 29.525 1.00 93.44 102 GLU A CA 1
ATOM 813 C C . GLU A 1 102 ? -32.951 -1.581 29.298 1.00 93.44 102 GLU A C 1
ATOM 815 O O . GLU A 1 102 ? -33.894 -1.435 30.077 1.00 93.44 102 GLU A O 1
ATOM 820 N N . ALA A 1 103 ? -33.016 -2.447 28.282 1.00 95.25 103 ALA A N 1
ATOM 821 C CA . ALA A 1 103 ? -34.201 -3.256 28.004 1.00 95.25 103 ALA A CA 1
ATOM 822 C C . ALA A 1 103 ? -34.528 -4.216 29.160 1.00 95.25 103 ALA A C 1
ATOM 824 O O . ALA A 1 103 ? -35.697 -4.395 29.513 1.00 95.25 103 ALA A O 1
ATOM 825 N N . ARG A 1 104 ? -33.504 -4.816 29.783 1.00 93.62 104 ARG A N 1
ATOM 826 C CA . ARG A 1 104 ? -33.673 -5.684 30.955 1.00 93.62 104 ARG A CA 1
ATOM 827 C C . ARG A 1 104 ? -34.147 -4.904 32.179 1.00 93.62 104 ARG A C 1
ATOM 829 O O . ARG A 1 104 ? -35.056 -5.367 32.862 1.00 93.62 104 ARG A O 1
ATOM 836 N N . GLU A 1 105 ? -33.542 -3.755 32.465 1.00 93.50 105 GLU A N 1
ATOM 837 C CA . GLU A 1 105 ? -33.943 -2.891 33.580 1.00 93.50 105 GLU A CA 1
ATOM 838 C C . GLU A 1 105 ? -35.388 -2.426 33.423 1.00 93.50 105 GLU A C 1
ATOM 840 O O . GLU A 1 105 ? -36.172 -2.551 34.363 1.00 93.50 105 GLU A O 1
ATOM 845 N N . LYS A 1 106 ? -35.763 -1.980 32.220 1.00 94.19 106 LYS A N 1
ATOM 846 C CA . LYS A 1 106 ? -37.134 -1.575 31.906 1.00 94.19 106 LYS A CA 1
ATOM 847 C C . LYS A 1 106 ? -38.126 -2.709 32.152 1.00 94.19 106 LYS A C 1
ATOM 849 O O . LYS A 1 106 ? -39.122 -2.499 32.829 1.00 94.19 106 LYS A O 1
ATOM 854 N N . LYS A 1 107 ? -37.808 -3.929 31.705 1.00 95.19 107 LYS A N 1
ATOM 855 C CA . LYS A 1 107 ? -38.652 -5.105 31.954 1.00 95.19 107 LYS A CA 1
ATOM 856 C C . LYS A 1 107 ? -38.846 -5.385 33.451 1.00 95.19 107 LYS A C 1
ATOM 858 O O . LYS A 1 107 ? -39.958 -5.679 33.871 1.00 95.19 107 LYS A O 1
ATOM 863 N N . ILE A 1 108 ? -37.787 -5.282 34.258 1.00 93.44 108 ILE A N 1
ATOM 864 C CA . ILE A 1 108 ? -37.884 -5.493 35.713 1.00 93.44 108 ILE A CA 1
ATOM 865 C C . ILE A 1 108 ? -38.786 -4.435 36.355 1.00 93.44 108 ILE A C 1
ATOM 867 O O . ILE A 1 108 ? -39.583 -4.765 37.230 1.00 93.44 108 ILE A O 1
ATOM 871 N N . LEU A 1 109 ? -38.668 -3.176 35.929 1.00 91.19 109 LEU A N 1
ATOM 872 C CA . LEU A 1 109 ? -39.507 -2.084 36.424 1.00 91.19 109 LEU A CA 1
ATOM 873 C C . LEU A 1 109 ? -40.976 -2.265 36.008 1.00 91.19 109 LEU A C 1
ATOM 875 O O . LEU A 1 109 ? -41.854 -2.126 36.856 1.00 91.19 109 LEU A O 1
ATOM 879 N N . ASP A 1 110 ? -41.238 -2.666 34.760 1.00 93.75 110 ASP A N 1
ATOM 880 C CA . ASP A 1 110 ? -42.589 -2.945 34.250 1.00 93.75 110 ASP A CA 1
ATOM 881 C C . ASP A 1 110 ? -43.268 -4.111 35.008 1.00 93.75 110 ASP A C 1
ATOM 883 O O . ASP A 1 110 ? -44.481 -4.106 35.211 1.00 93.75 110 ASP A O 1
ATOM 887 N N . GLU A 1 111 ? -42.495 -5.089 35.499 1.00 93.62 111 GLU A N 1
ATOM 888 C CA . GLU A 1 111 ? -42.964 -6.209 36.340 1.00 93.62 111 GLU A CA 1
ATOM 889 C C . GLU A 1 111 ? -43.121 -5.836 37.840 1.00 93.62 111 GLU A C 1
ATOM 891 O O . GLU A 1 111 ? -43.290 -6.706 38.702 1.00 93.62 111 GLU A O 1
ATOM 896 N N . GLY A 1 112 ? -43.065 -4.544 38.185 1.00 90.31 112 GLY A N 1
ATOM 897 C CA . GLY A 1 112 ? -43.217 -4.036 39.556 1.00 90.31 112 GLY A CA 1
ATOM 898 C C . GLY A 1 112 ? -41.926 -4.041 40.384 1.00 90.31 112 GLY A C 1
ATOM 899 O O . GLY A 1 112 ? -41.964 -3.995 41.623 1.00 90.31 112 GLY A O 1
ATOM 900 N N . GLY A 1 113 ? -40.774 -4.154 39.721 1.00 92.62 113 GLY A N 1
ATOM 901 C CA . GLY A 1 113 ? -39.461 -3.909 40.307 1.00 92.62 113 GLY A CA 1
ATOM 902 C C . GLY A 1 113 ? -39.280 -2.458 40.746 1.00 92.62 113 GLY A C 1
ATOM 903 O O . GLY A 1 113 ? -40.108 -1.592 40.487 1.00 92.62 113 GLY A O 1
ATOM 904 N N . TRP A 1 114 ? -38.188 -2.185 41.453 1.00 92.19 114 TRP A N 1
ATOM 905 C CA . TRP A 1 114 ? -37.904 -0.855 41.994 1.00 92.19 114 TRP A CA 1
ATOM 906 C C . TRP A 1 114 ? -36.435 -0.493 41.798 1.00 92.19 114 TRP A C 1
ATOM 908 O O . TRP A 1 114 ? -35.546 -1.349 41.872 1.00 92.19 114 TRP A O 1
ATOM 918 N N . LYS A 1 115 ? -36.171 0.790 41.545 1.00 93.75 115 LYS A N 1
ATOM 919 C CA . LYS A 1 115 ? -34.817 1.326 41.394 1.00 93.75 115 LYS A CA 1
ATOM 920 C C . LYS A 1 115 ? -34.365 1.931 42.715 1.00 93.75 115 LYS A C 1
ATOM 922 O O . LYS A 1 115 ? -35.050 2.760 43.294 1.00 93.75 115 LYS A O 1
ATOM 927 N N . CYS A 1 116 ? -33.218 1.492 43.212 1.00 92.69 116 CYS A N 1
ATOM 928 C CA . CYS A 1 116 ? -32.640 2.010 44.444 1.00 92.69 116 CYS A CA 1
ATOM 929 C C . CYS A 1 116 ? -31.967 3.371 44.208 1.00 92.69 116 CYS A C 1
ATOM 931 O O . CYS A 1 116 ? -31.458 3.628 43.118 1.00 92.69 116 CYS A O 1
ATOM 933 N N . SER A 1 117 ? -31.832 4.188 45.257 1.00 88.81 117 SER A N 1
ATOM 934 C CA . SER A 1 117 ? -31.076 5.455 45.237 1.00 88.81 117 SER A CA 1
ATOM 935 C C . SER A 1 117 ? -29.602 5.317 44.821 1.00 88.81 117 SER A C 1
ATOM 937 O O . SER A 1 117 ? -29.012 6.263 44.313 1.00 88.81 117 SER A O 1
ATOM 939 N N . CYS A 1 118 ? -29.005 4.129 44.968 1.00 90.94 118 CYS A N 1
ATOM 940 C CA . CYS A 1 118 ? -27.655 3.823 44.481 1.00 90.94 118 CYS A CA 1
ATOM 941 C C . CYS A 1 118 ? -27.586 3.530 42.968 1.00 90.94 118 CYS A C 1
ATOM 943 O O . CYS A 1 118 ? -26.523 3.190 42.457 1.00 90.94 118 CYS A O 1
ATOM 945 N N . GLY A 1 119 ? -28.718 3.588 42.260 1.00 88.19 119 GLY A N 1
ATOM 946 C CA . GLY A 1 119 ? -28.827 3.360 40.820 1.00 88.19 119 GLY A CA 1
ATOM 947 C C . GLY A 1 119 ? -29.140 1.919 40.405 1.00 88.19 119 GLY A C 1
ATOM 948 O O . GLY A 1 119 ? -29.508 1.702 39.255 1.00 88.19 119 GLY A O 1
ATOM 949 N N . ARG A 1 120 ? -29.056 0.932 41.311 1.00 91.31 120 ARG A N 1
ATOM 950 C CA . ARG A 1 120 ? -29.336 -0.483 40.996 1.00 91.31 120 ARG A CA 1
ATOM 951 C C . ARG A 1 120 ? -30.840 -0.767 40.909 1.00 91.31 120 ARG A C 1
ATOM 953 O O . ARG A 1 120 ? -31.591 -0.391 41.808 1.00 91.31 120 ARG A O 1
ATOM 960 N N . VAL A 1 121 ? -31.258 -1.500 39.877 1.00 93.56 121 VAL A N 1
ATOM 961 C CA . VAL A 1 121 ? -32.631 -2.013 39.727 1.00 93.56 121 VAL A CA 1
ATOM 962 C C . VAL A 1 121 ? -32.771 -3.371 40.422 1.00 93.56 121 VAL A C 1
ATOM 964 O O . VAL A 1 121 ? -31.925 -4.250 40.255 1.00 93.56 121 VAL A O 1
ATOM 967 N N . ASN A 1 122 ? -33.828 -3.537 41.217 1.00 92.94 122 ASN A N 1
ATOM 968 C CA . ASN A 1 122 ? -34.143 -4.757 41.959 1.00 92.94 122 ASN A CA 1
ATOM 969 C C . ASN A 1 122 ? -35.524 -5.300 41.563 1.00 92.94 122 ASN A C 1
ATOM 971 O O . ASN A 1 122 ? -36.437 -4.539 41.240 1.00 92.94 122 ASN A O 1
ATOM 975 N N . ASN A 1 123 ? -35.690 -6.621 41.646 1.00 93.69 123 ASN A N 1
ATOM 976 C CA . ASN A 1 123 ? -36.968 -7.279 41.374 1.00 93.69 123 ASN A CA 1
ATOM 977 C C . ASN A 1 123 ? -38.032 -6.901 42.415 1.00 93.69 123 ASN A C 1
ATOM 979 O O . ASN A 1 123 ? -37.717 -6.506 43.541 1.00 93.69 123 ASN A O 1
ATOM 983 N N . SER A 1 124 ? -39.305 -7.073 42.053 1.00 92.25 124 SER A N 1
ATOM 984 C CA . SER A 1 124 ? -40.458 -6.689 42.879 1.00 92.25 124 SER A CA 1
ATOM 985 C C . SER A 1 124 ? -40.446 -7.316 44.278 1.00 92.25 124 SER A C 1
ATOM 987 O O . SER A 1 124 ? -40.790 -6.639 45.252 1.00 92.25 124 SER A O 1
ATOM 989 N N . TYR A 1 125 ? -39.992 -8.569 44.373 1.00 90.81 125 TYR A N 1
ATOM 990 C CA . TYR A 1 125 ? -39.908 -9.363 45.600 1.00 90.81 125 TYR A CA 1
ATOM 991 C C . TYR A 1 125 ? -38.666 -9.079 46.463 1.00 90.81 125 TYR A C 1
ATOM 993 O O . TYR A 1 125 ? -38.602 -9.526 47.606 1.00 90.81 125 TYR A O 1
ATOM 1001 N N . THR A 1 126 ? -37.672 -8.344 45.956 1.00 92.88 126 THR A N 1
ATOM 1002 C CA . THR A 1 126 ? -36.484 -7.971 46.735 1.00 92.88 126 THR A CA 1
ATOM 1003 C C . THR A 1 126 ? -36.816 -6.774 47.625 1.00 92.88 126 THR A C 1
ATOM 1005 O O . THR A 1 126 ? -37.206 -5.725 47.123 1.00 92.88 126 THR A O 1
ATOM 1008 N N . THR A 1 127 ? -36.649 -6.891 48.944 1.00 91.31 127 THR A N 1
ATOM 1009 C CA . THR A 1 127 ? -37.030 -5.841 49.916 1.00 91.31 127 THR A CA 1
ATOM 1010 C C . THR A 1 127 ? -35.878 -4.928 50.347 1.00 91.31 127 THR A C 1
ATOM 1012 O O . THR A 1 127 ? -36.127 -3.833 50.858 1.00 91.31 127 THR A O 1
ATOM 1015 N N . THR A 1 128 ? -34.632 -5.346 50.116 1.00 93.88 128 THR A N 1
ATOM 1016 C CA . THR A 1 128 ? -33.412 -4.607 50.474 1.00 93.88 128 THR A CA 1
ATOM 1017 C C . THR A 1 128 ? -32.426 -4.659 49.315 1.00 93.88 128 THR A C 1
ATOM 1019 O O . THR A 1 128 ? -32.149 -5.732 48.780 1.00 93.88 128 THR A O 1
ATOM 1022 N N . CYS A 1 129 ? -31.890 -3.509 48.916 1.00 94.00 129 CYS A N 1
ATOM 1023 C CA . CYS A 1 129 ? -30.829 -3.431 47.919 1.00 94.00 129 CYS A CA 1
ATOM 1024 C C . CYS A 1 129 ? -29.484 -3.850 48.535 1.00 94.00 129 CYS A C 1
ATOM 1026 O O . CYS A 1 129 ? -29.250 -3.673 49.727 1.00 94.00 129 CYS A O 1
ATOM 1028 N N . VAL A 1 130 ? -28.550 -4.327 47.708 1.00 93.25 130 VAL A N 1
ATOM 1029 C CA . VAL A 1 130 ? -27.187 -4.706 48.135 1.00 93.25 130 VAL A CA 1
ATOM 1030 C C . VAL A 1 130 ? -26.422 -3.546 48.788 1.00 93.25 130 VAL A C 1
ATOM 1032 O O . VAL A 1 130 ? -25.558 -3.780 49.624 1.00 93.25 130 VAL A O 1
ATOM 1035 N N . CYS A 1 131 ? -26.754 -2.294 48.464 1.00 93.44 131 CYS A N 1
ATOM 1036 C CA . CYS A 1 131 ? -26.169 -1.123 49.123 1.00 93.44 131 CYS A CA 1
ATOM 1037 C C . CYS A 1 131 ? -26.747 -0.836 50.527 1.00 93.44 131 CYS A C 1
ATOM 1039 O O . CYS A 1 131 ? -26.384 0.174 51.120 1.00 93.44 131 CYS A O 1
ATOM 1041 N N . GLY A 1 132 ? -27.668 -1.666 51.034 1.00 91.56 132 GLY A N 1
ATOM 1042 C CA . GLY A 1 132 ? -28.265 -1.556 52.371 1.00 91.56 132 GLY A CA 1
ATOM 1043 C C . GLY A 1 132 ? -29.583 -0.775 52.456 1.00 91.56 132 GLY A C 1
ATOM 1044 O O . GLY A 1 132 ? -30.205 -0.765 53.510 1.00 91.56 132 GLY A O 1
ATOM 1045 N N . VAL A 1 133 ? -30.040 -0.149 51.368 1.00 93.00 133 VAL A N 1
ATOM 1046 C CA . VAL A 1 133 ? -31.286 0.644 51.345 1.00 93.00 133 VAL A CA 1
ATOM 1047 C C . VAL A 1 133 ? -32.510 -0.268 51.227 1.00 93.00 133 VAL A C 1
ATOM 1049 O O . VAL A 1 133 ? -32.523 -1.178 50.390 1.00 93.00 133 VAL A O 1
ATOM 1052 N N . HIS A 1 134 ? -33.558 -0.017 52.018 1.00 92.50 134 HIS A N 1
ATOM 1053 C CA . HIS A 1 134 ? -34.817 -0.756 51.929 1.00 92.50 134 HIS A CA 1
ATOM 1054 C C . HIS A 1 134 ? -35.786 -0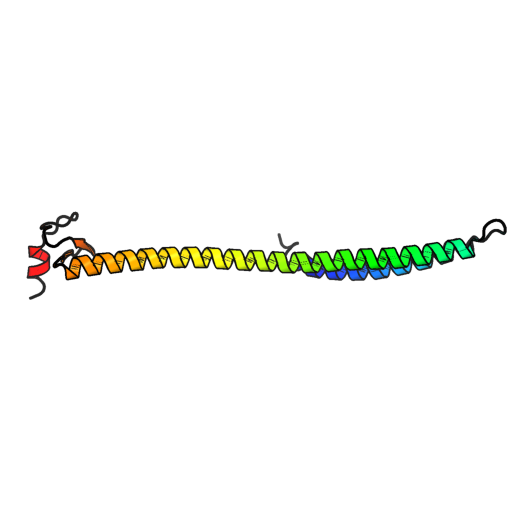.153 50.906 1.00 92.50 134 HIS A C 1
ATOM 1056 O O . HIS A 1 134 ? -35.880 1.060 50.744 1.00 92.50 134 HIS A O 1
ATOM 1062 N N . LYS A 1 135 ? -36.578 -1.020 50.262 1.00 91.06 135 LYS A N 1
ATOM 1063 C CA . LYS A 1 135 ? -37.595 -0.644 49.263 1.00 91.06 135 LYS A CA 1
ATOM 1064 C C . LYS A 1 135 ? -38.576 0.417 49.780 1.00 91.06 135 LYS A C 1
ATOM 1066 O O . LYS A 1 135 ? -38.907 1.349 49.057 1.00 91.06 135 LYS A O 1
ATOM 1071 N N . ARG A 1 136 ? -39.012 0.276 51.037 1.00 88.56 136 ARG A N 1
ATOM 1072 C CA . ARG A 1 136 ? -39.968 1.192 51.684 1.00 88.56 136 ARG A CA 1
ATOM 1073 C C . ARG A 1 136 ? -39.424 2.615 51.801 1.00 88.56 136 ARG A C 1
ATOM 1075 O O . ARG A 1 136 ? -40.188 3.552 51.631 1.00 88.56 136 ARG A O 1
ATOM 1082 N N . ASP A 1 137 ? -38.122 2.758 52.028 1.00 86.88 137 ASP A N 1
ATOM 1083 C CA . ASP A 1 137 ? -37.483 4.061 52.242 1.00 86.88 137 ASP A CA 1
ATOM 1084 C C . ASP A 1 137 ? -37.344 4.850 50.935 1.00 86.88 137 ASP A C 1
ATOM 1086 O O . ASP A 1 137 ? -37.289 6.073 50.953 1.00 86.88 137 ASP A O 1
ATOM 1090 N N . VAL A 1 138 ? -37.288 4.153 49.795 1.00 85.62 138 VAL A N 1
ATOM 1091 C CA . VAL A 1 138 ? -37.251 4.784 48.468 1.00 85.62 138 VAL A CA 1
ATOM 1092 C C . VAL A 1 138 ? -38.652 5.198 48.022 1.00 85.62 138 VAL A C 1
ATOM 1094 O O . VAL A 1 138 ? -38.818 6.276 47.471 1.00 85.62 138 VAL A O 1
ATOM 1097 N N . GLN A 1 139 ? -39.658 4.363 48.292 1.00 77.94 139 GLN A N 1
ATOM 1098 C CA . GLN A 1 139 ? -41.039 4.598 47.857 1.00 77.94 139 GLN A CA 1
ATOM 1099 C C . GLN A 1 139 ? -41.791 5.610 48.736 1.00 77.94 139 GLN A C 1
ATOM 1101 O O . GLN A 1 139 ? -42.675 6.287 48.238 1.00 77.94 139 GLN A O 1
ATOM 1106 N N . ALA A 1 140 ? -41.432 5.753 50.017 1.00 69.00 140 ALA A N 1
ATOM 1107 C CA . ALA A 1 140 ? -42.036 6.734 50.930 1.00 69.00 140 ALA A CA 1
ATOM 1108 C C . ALA A 1 140 ? -41.548 8.186 50.715 1.00 69.00 140 ALA A C 1
ATOM 1110 O O . ALA A 1 140 ? -41.919 9.073 51.478 1.00 69.00 140 ALA A O 1
ATOM 1111 N N . GLY A 1 141 ? -40.663 8.420 49.738 1.00 59.59 141 GLY A N 1
ATOM 1112 C CA . GLY A 1 141 ? -40.121 9.740 49.398 1.00 59.59 141 GLY A CA 1
ATOM 1113 C C . GLY A 1 141 ? -40.628 10.320 48.072 1.00 59.59 141 GLY A C 1
ATOM 1114 O O . GLY A 1 141 ? -40.126 11.363 47.663 1.00 59.59 141 GLY A O 1
ATOM 1115 N N . GLU A 1 142 ? -41.561 9.646 47.388 1.00 56.66 142 GLU A N 1
ATOM 1116 C CA . GLU A 1 142 ? -42.171 10.091 46.118 1.00 56.66 142 GLU A CA 1
ATOM 1117 C C . GLU A 1 142 ? -43.586 10.696 46.302 1.00 56.66 142 GLU A C 1
ATOM 1119 O O . GLU A 1 142 ? -44.254 10.982 45.306 1.00 56.66 142 GLU A O 1
ATOM 1124 N N . ASP A 1 143 ? -44.006 10.925 47.556 1.00 42.06 143 ASP A N 1
ATOM 1125 C CA . ASP A 1 143 ? -45.266 11.580 47.964 1.00 42.06 143 ASP A CA 1
ATOM 1126 C C . ASP A 1 143 ? -45.093 13.103 48.149 1.00 42.06 143 ASP A C 1
ATOM 1128 O O . ASP A 1 143 ? -46.010 13.864 47.752 1.00 42.06 143 ASP A O 1
#